Protein AF-A0A645C0H4-F1 (afdb_monomer)

Organism: NCBI:txid1076179

Secondary structure (DSSP, 8-state):
--HHHHHHTT-TT-SS---S-S---------HHHHHHHHHHHHHHHHHTTS-SSGGG-TTSTHHHHTT---SS--------GGGS-------

Nearest PDB structures (foldseek):
  4er8-assembly1_A  TM=6.878E-01  e=6.568E-01  Escherichia coli K-12

Solvent-accessible surface area (backbone atoms only — not comparable to full-atom values): 6084 Å² total; per-residue (Å²): 134,62,67,37,40,58,52,9,76,76,39,96,88,34,92,63,58,35,90,75,75,91,79,79,86,91,74,85,83,84,45,73,71,56,47,52,52,50,52,52,52,62,36,38,45,48,33,78,70,68,77,32,95,46,42,52,68,39,70,93,41,70,37,10,56,78,68,76,40,86,58,88,60,92,84,78,89,78,84,74,62,73,90,73,52,75,77,77,74,78,81,126

Sequence (92 aa):
MNLFEYAAKKHKRNEKYQVWTHENHAEQIHSDKFILQKIHYIHDNPVRAGIVEKPEDYLYSSARSFAAKSCVLDVVDMILPIDKLPLMRTVR

Mean predicted aligned error: 7.85 Å

Structure (mmCIF, N/CA/C/O backbone):
data_AF-A0A645C0H4-F1
#
_entry.id   AF-A0A645C0H4-F1
#
loop_
_atom_site.group_PDB
_atom_site.id
_atom_site.type_symbol
_atom_site.label_atom_id
_atom_site.label_alt_id
_atom_site.label_comp_id
_atom_site.label_asym_id
_atom_site.label_entity_id
_atom_site.label_seq_id
_atom_site.pdbx_PDB_ins_code
_atom_site.Cartn_x
_atom_site.Cartn_y
_atom_site.Cartn_z
_atom_site.occupancy
_atom_site.B_iso_or_equiv
_atom_site.auth_seq_id
_atom_site.auth_comp_id
_atom_site.auth_asym_id
_atom_site.auth_atom_id
_atom_site.pdbx_PDB_model_num
ATOM 1 N N . MET A 1 1 ? -19.901 -7.149 20.631 1.00 58.38 1 MET A N 1
ATOM 2 C CA . MET A 1 1 ? -18.765 -6.283 21.019 1.00 58.38 1 MET A CA 1
ATOM 3 C C . MET A 1 1 ? -18.530 -5.284 19.895 1.00 58.38 1 MET A C 1
ATOM 5 O O . MET A 1 1 ? -18.290 -5.720 18.779 1.00 58.38 1 MET A O 1
ATOM 9 N N . ASN A 1 2 ? -18.682 -3.980 20.147 1.00 85.50 2 ASN A N 1
ATOM 10 C CA . ASN A 1 2 ? -18.418 -2.946 19.140 1.00 85.50 2 ASN A CA 1
ATOM 11 C C . ASN A 1 2 ? -16.909 -2.640 19.116 1.00 85.50 2 ASN A C 1
ATOM 13 O O . ASN A 1 2 ? -16.357 -2.174 20.115 1.00 85.50 2 ASN A O 1
ATOM 17 N N . LEU A 1 3 ? -16.244 -2.945 17.996 1.00 90.38 3 LEU A N 1
ATOM 18 C CA . LEU A 1 3 ? -14.788 -2.837 17.842 1.00 90.38 3 LEU A CA 1
ATOM 19 C C . LEU A 1 3 ? -14.280 -1.402 18.050 1.00 90.38 3 LEU A C 1
ATOM 21 O O . LEU A 1 3 ? -13.281 -1.196 18.739 1.00 90.38 3 LEU A O 1
ATOM 25 N N . PHE A 1 4 ? -14.992 -0.413 17.509 1.00 91.62 4 PHE A N 1
ATOM 26 C CA . PHE A 1 4 ? -14.589 0.992 17.586 1.00 91.62 4 PHE A CA 1
ATOM 27 C C . PHE A 1 4 ? -14.779 1.580 18.984 1.00 91.62 4 PHE A C 1
ATOM 29 O O . PHE A 1 4 ? -13.987 2.414 19.420 1.00 91.62 4 PHE A O 1
ATOM 36 N N . GLU A 1 5 ? -15.798 1.123 19.712 1.00 92.44 5 GLU A N 1
ATOM 37 C CA . GLU A 1 5 ? -16.007 1.504 21.112 1.00 92.44 5 GLU A CA 1
ATOM 38 C C . GLU A 1 5 ? -14.937 0.877 22.018 1.00 92.44 5 GLU A C 1
ATOM 40 O O . GLU A 1 5 ? -14.396 1.524 22.914 1.00 92.44 5 GLU A O 1
ATOM 45 N N . TYR A 1 6 ? -14.576 -0.384 21.757 1.00 90.88 6 TYR A N 1
ATOM 46 C CA . TYR A 1 6 ? -13.497 -1.059 22.473 1.00 90.88 6 TYR A CA 1
ATOM 47 C C . TYR A 1 6 ? -12.139 -0.377 22.252 1.00 90.88 6 TYR A C 1
ATOM 49 O O . TYR A 1 6 ? -11.375 -0.221 23.203 1.00 90.88 6 TYR A O 1
ATOM 57 N N . ALA A 1 7 ? -11.846 0.067 21.025 1.00 89.94 7 ALA A N 1
ATOM 58 C CA . ALA A 1 7 ? -10.632 0.821 20.722 1.00 89.94 7 ALA A CA 1
ATOM 59 C C . ALA A 1 7 ? -10.585 2.172 21.461 1.00 89.94 7 ALA A C 1
ATOM 61 O O . ALA A 1 7 ? -9.542 2.514 22.017 1.00 89.94 7 ALA A O 1
ATOM 62 N N . ALA A 1 8 ? -11.711 2.894 21.547 1.00 91.00 8 ALA A N 1
ATOM 63 C CA . ALA A 1 8 ? -11.795 4.170 22.266 1.00 91.00 8 ALA A CA 1
ATOM 64 C C . ALA A 1 8 ? -11.499 4.022 23.768 1.00 91.00 8 ALA A C 1
ATOM 66 O O . ALA A 1 8 ? -10.768 4.830 24.332 1.00 91.00 8 ALA A O 1
ATOM 67 N N . LYS A 1 9 ? -11.960 2.938 24.409 1.00 89.19 9 LYS A N 1
ATOM 68 C CA . LYS A 1 9 ? -11.711 2.677 25.843 1.00 89.19 9 LYS A CA 1
ATOM 69 C C . LYS A 1 9 ? -10.227 2.561 26.208 1.00 89.19 9 LYS A C 1
ATOM 71 O O . LYS A 1 9 ? -9.880 2.714 27.376 1.00 89.19 9 LYS A O 1
ATOM 76 N N . LYS A 1 10 ? -9.345 2.300 25.236 1.00 85.56 10 LYS A N 1
ATOM 77 C CA . LYS A 1 10 ? -7.894 2.201 25.460 1.00 85.56 10 LYS A CA 1
ATOM 78 C C . LYS A 1 10 ? -7.200 3.561 25.569 1.00 85.56 10 LYS A C 1
ATOM 80 O O . LYS A 1 10 ? -6.059 3.612 26.022 1.00 85.56 10 LYS A O 1
ATOM 85 N N . HIS A 1 11 ? -7.853 4.656 25.177 1.00 80.94 11 HIS A N 1
ATOM 86 C CA . HIS A 1 11 ? -7.223 5.972 25.099 1.00 80.94 11 HIS A CA 1
ATOM 87 C C . HIS A 1 11 ? -8.159 7.084 25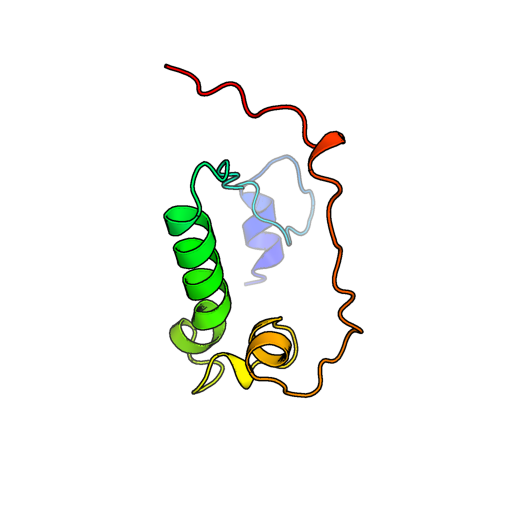.580 1.00 80.94 11 HIS A C 1
ATOM 89 O O . HIS A 1 11 ? -9.252 7.259 25.061 1.00 80.94 11 HIS A O 1
ATOM 95 N N . LYS A 1 12 ? -7.686 7.931 26.503 1.00 78.94 12 LYS A N 1
ATOM 96 C CA .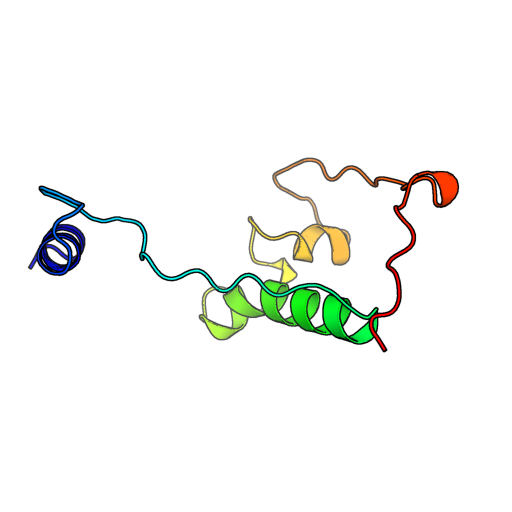 LYS A 1 12 ? -8.483 9.037 27.079 1.00 78.94 12 LYS A CA 1
ATOM 97 C C . LYS A 1 12 ? -8.875 10.139 26.082 1.00 78.94 12 LYS A C 1
ATOM 99 O O . LYS A 1 12 ? -9.648 11.019 26.432 1.00 78.94 12 LYS A O 1
ATOM 104 N N . ARG A 1 13 ? -8.295 10.133 24.878 1.00 81.12 13 ARG A N 1
ATOM 105 C CA . ARG A 1 13 ? -8.468 11.189 23.871 1.00 81.12 13 ARG A CA 1
ATOM 106 C C . ARG A 1 13 ? -9.756 11.038 23.053 1.00 81.12 13 ARG A C 1
ATOM 108 O O . ARG A 1 13 ? -10.200 12.017 22.469 1.00 81.12 13 ARG A O 1
ATOM 115 N N . ASN A 1 14 ? -10.345 9.841 23.029 1.00 83.25 14 ASN A N 1
ATOM 116 C CA . ASN A 1 14 ? -11.578 9.551 22.301 1.00 83.25 14 ASN A CA 1
ATOM 117 C C . ASN A 1 14 ? -12.675 9.152 23.291 1.00 83.25 14 ASN A C 1
ATOM 119 O O . ASN A 1 14 ? -12.456 8.294 24.139 1.00 83.25 14 ASN A O 1
ATOM 123 N N . GLU A 1 15 ? -13.858 9.756 23.174 1.00 81.50 15 GLU A N 1
ATOM 124 C CA . GLU A 1 15 ? -14.940 9.541 24.144 1.00 81.50 15 GLU A CA 1
ATOM 125 C C . GLU A 1 15 ? -15.738 8.260 23.870 1.00 81.50 15 GLU A C 1
ATOM 127 O O . GLU A 1 15 ? -15.956 7.458 24.776 1.00 81.50 15 GLU A O 1
ATOM 132 N N . LYS A 1 16 ? -16.182 8.055 22.620 1.00 87.94 16 LYS A N 1
ATOM 133 C CA . LYS A 1 16 ? -17.152 6.995 22.286 1.00 87.94 16 LYS A CA 1
ATOM 134 C C . LYS A 1 16 ? -16.671 6.001 21.233 1.00 87.94 16 LYS A C 1
ATOM 136 O O . LYS A 1 16 ? -16.895 4.807 21.391 1.00 87.94 16 LYS A O 1
ATOM 141 N N . TYR A 1 17 ? -16.007 6.467 20.177 1.00 91.06 17 TYR A N 1
ATOM 142 C CA . TYR A 1 17 ? -15.520 5.617 19.089 1.00 91.06 17 TYR A CA 1
ATOM 143 C C . TYR A 1 17 ? -14.143 6.074 18.622 1.00 91.06 17 TYR A C 1
ATOM 145 O O . TYR A 1 17 ? -13.862 7.270 18.583 1.00 91.06 17 TYR A O 1
ATOM 153 N N . GLN A 1 18 ? -13.303 5.117 18.239 1.00 91.38 18 GLN A N 1
ATOM 154 C CA . GLN A 1 18 ? -11.992 5.376 17.663 1.00 91.38 18 GLN A CA 1
ATOM 155 C C . GLN A 1 18 ? -11.845 4.614 16.351 1.00 91.38 18 GLN A C 1
ATOM 157 O O . GLN A 1 18 ? -11.904 3.387 16.341 1.00 91.38 18 GLN A O 1
ATOM 162 N N . VAL A 1 19 ? -11.632 5.358 15.265 1.00 90.00 19 VAL A N 1
ATOM 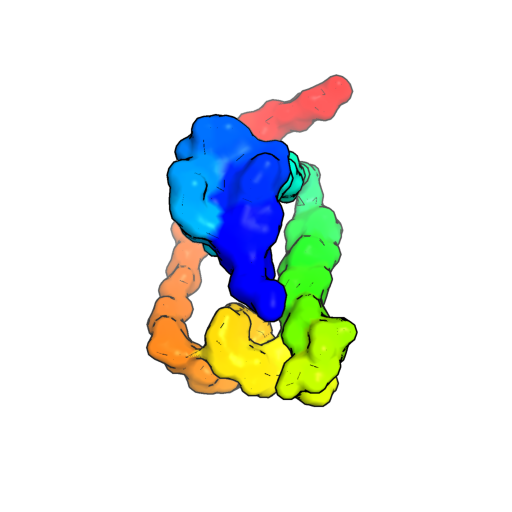163 C CA . VAL A 1 19 ? -11.395 4.805 13.922 1.00 90.00 19 VAL A CA 1
ATOM 164 C C . VAL A 1 19 ? -9.897 4.692 13.639 1.00 90.00 19 VAL A C 1
ATOM 166 O O . VAL A 1 19 ? -9.434 3.658 13.173 1.00 90.00 19 VAL A O 1
ATOM 169 N N . TRP A 1 20 ? -9.130 5.735 13.968 1.00 88.44 20 TRP A N 1
ATOM 170 C CA . TRP A 1 20 ? -7.687 5.786 13.728 1.00 88.44 20 TRP A CA 1
ATOM 171 C C . TRP A 1 20 ? -6.889 5.233 14.908 1.00 88.44 20 TRP A C 1
ATOM 173 O O . TRP A 1 20 ? -7.212 5.483 16.071 1.00 88.44 20 TRP A O 1
ATOM 183 N N . THR A 1 21 ? -5.812 4.508 14.622 1.00 87.19 21 THR A N 1
ATOM 184 C CA . THR A 1 21 ? -4.783 4.203 15.622 1.00 87.19 21 THR A CA 1
ATOM 185 C C . THR A 1 21 ? -3.936 5.446 15.891 1.00 87.19 21 THR A C 1
ATOM 187 O O . THR A 1 21 ? -3.815 6.317 15.034 1.00 87.19 21 THR A O 1
ATOM 190 N N . HIS A 1 22 ? -3.342 5.540 17.081 1.00 83.69 22 HIS A N 1
ATOM 191 C CA . HIS A 1 22 ? -2.439 6.651 17.416 1.00 83.69 22 HIS A CA 1
ATOM 192 C C . HIS A 1 22 ? -1.029 6.471 16.839 1.00 83.69 22 HIS A C 1
ATOM 194 O O . HIS A 1 22 ? -0.283 7.441 16.745 1.00 83.69 22 HIS A O 1
ATOM 200 N N . GLU A 1 23 ? -0.685 5.247 16.442 1.00 85.94 23 GLU A N 1
ATOM 201 C CA . GLU A 1 23 ? 0.606 4.924 15.847 1.00 85.94 23 GLU A CA 1
ATOM 202 C C . GLU A 1 23 ? 0.678 5.424 14.403 1.00 85.94 23 GLU A C 1
ATOM 204 O O . GLU A 1 23 ? -0.199 5.132 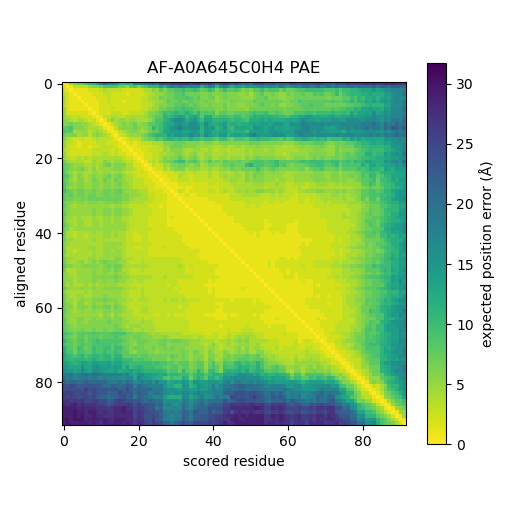13.584 1.00 85.94 23 GLU A O 1
ATOM 209 N N . ASN A 1 24 ? 1.752 6.141 14.087 1.00 89.75 24 ASN A N 1
ATOM 210 C CA . ASN A 1 24 ? 2.195 6.406 12.729 1.00 89.75 24 ASN A CA 1
ATOM 211 C C . ASN A 1 24 ? 3.684 6.048 12.623 1.00 89.75 24 ASN A C 1
ATOM 213 O O . ASN A 1 24 ? 4.414 6.067 13.611 1.00 89.75 24 ASN A O 1
ATOM 217 N N . HIS A 1 25 ? 4.128 5.673 11.427 1.00 89.19 25 HIS A N 1
ATOM 218 C CA . HIS A 1 25 ? 5.524 5.319 11.190 1.00 89.19 25 HIS A CA 1
ATOM 219 C C . HIS A 1 25 ? 6.041 6.096 9.984 1.00 89.19 25 HIS A C 1
ATOM 221 O O . HIS A 1 25 ? 6.105 5.587 8.867 1.00 89.19 25 HIS A O 1
ATOM 227 N N . ALA A 1 26 ? 6.319 7.381 10.205 1.00 92.19 26 ALA A N 1
ATOM 228 C CA . ALA A 1 26 ? 6.924 8.219 9.184 1.00 92.19 26 ALA A CA 1
ATOM 229 C C . ALA A 1 26 ? 8.404 7.840 9.031 1.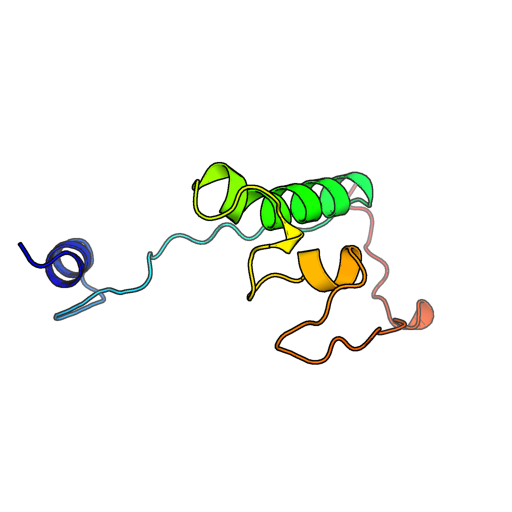00 92.19 26 ALA A C 1
ATOM 231 O O . ALA A 1 26 ? 9.181 7.953 9.976 1.00 92.19 26 ALA A O 1
ATOM 232 N N . GLU A 1 27 ? 8.790 7.417 7.832 1.00 91.00 27 GLU A N 1
ATOM 233 C CA . GLU A 1 27 ? 10.178 7.116 7.483 1.00 91.00 27 GLU A CA 1
ATOM 234 C C . GLU A 1 27 ? 10.640 8.055 6.367 1.00 91.00 27 GLU A C 1
ATOM 236 O O . GLU A 1 27 ? 9.960 8.218 5.351 1.00 91.00 27 GLU A O 1
ATOM 241 N N . GLN A 1 28 ? 11.817 8.662 6.539 1.00 93.19 28 GLN A N 1
ATOM 242 C CA . GLN A 1 28 ? 12.405 9.507 5.507 1.00 93.19 28 GLN A CA 1
ATOM 243 C C . GLN A 1 28 ? 12.962 8.654 4.362 1.00 93.19 28 GLN A C 1
ATOM 245 O O . GLN A 1 28 ? 13.770 7.740 4.559 1.00 93.19 28 GLN A O 1
ATOM 250 N N . ILE A 1 29 ? 12.573 9.009 3.139 1.00 92.62 29 ILE A N 1
ATOM 251 C CA . ILE A 1 29 ? 13.169 8.457 1.926 1.00 92.62 29 ILE A CA 1
ATOM 252 C C . ILE A 1 29 ? 14.577 9.033 1.770 1.00 92.62 29 ILE A C 1
ATOM 254 O O . ILE A 1 29 ? 14.759 10.248 1.751 1.00 92.62 29 ILE A O 1
ATOM 258 N N . HIS A 1 30 ? 15.565 8.149 1.661 1.00 91.12 30 HIS A N 1
ATOM 259 C CA . HIS A 1 30 ? 16.986 8.509 1.626 1.00 91.12 30 HIS A CA 1
ATOM 260 C C . HIS A 1 30 ? 17.742 7.900 0.435 1.00 91.12 30 HIS A C 1
ATOM 262 O O . HIS A 1 30 ? 18.919 8.191 0.249 1.00 91.12 30 HIS A O 1
ATOM 268 N N . SER A 1 31 ? 17.108 7.026 -0.354 1.00 93.19 31 SER A N 1
ATOM 269 C CA . SER A 1 31 ? 17.713 6.455 -1.561 1.00 93.19 31 SER A CA 1
ATOM 270 C C . SER A 1 3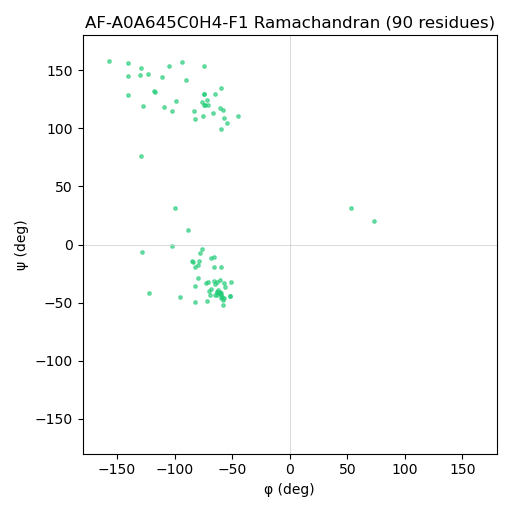1 ? 16.665 5.953 -2.551 1.00 93.19 31 SER A C 1
ATOM 272 O O . SER A 1 31 ? 15.555 5.581 -2.159 1.00 93.19 31 SER A O 1
ATOM 274 N N . ASP A 1 32 ? 17.062 5.857 -3.820 1.00 92.69 32 ASP A N 1
ATOM 275 C CA . ASP A 1 32 ? 16.232 5.316 -4.904 1.00 92.69 32 ASP A CA 1
ATOM 276 C C . ASP A 1 32 ? 15.839 3.855 -4.646 1.00 92.69 32 ASP A C 1
ATOM 278 O O . ASP A 1 32 ? 14.691 3.447 -4.814 1.00 92.69 32 ASP A O 1
ATOM 282 N N . LYS A 1 33 ? 16.784 3.055 -4.140 1.00 95.19 33 LYS A N 1
ATOM 283 C CA . LYS A 1 33 ? 16.509 1.667 -3.753 1.00 95.19 33 LYS A CA 1
ATOM 284 C C . LYS A 1 33 ? 15.436 1.594 -2.665 1.00 95.19 33 LYS A C 1
ATOM 286 O O . LYS A 1 33 ? 14.564 0.727 -2.716 1.00 95.19 33 LYS A O 1
ATOM 291 N N . PHE A 1 34 ? 15.499 2.494 -1.687 1.00 94.44 34 PHE A N 1
ATOM 292 C CA . PHE A 1 34 ? 14.554 2.517 -0.580 1.00 94.44 34 PHE A CA 1
ATOM 293 C C . PHE A 1 34 ? 13.152 2.940 -1.028 1.00 94.44 34 PHE A C 1
ATOM 295 O O . PHE A 1 34 ? 12.179 2.290 -0.650 1.00 94.44 34 PHE A O 1
ATOM 302 N N . ILE A 1 35 ? 13.024 3.970 -1.875 1.00 95.06 35 ILE A N 1
ATOM 303 C CA . ILE A 1 35 ? 11.708 4.356 -2.406 1.00 95.06 35 ILE A CA 1
ATOM 304 C C . ILE A 1 35 ? 11.098 3.239 -3.255 1.00 95.06 35 ILE A C 1
ATOM 306 O O . ILE A 1 35 ? 9.930 2.916 -3.055 1.00 95.06 35 ILE A O 1
ATOM 310 N N . LEU A 1 36 ? 11.880 2.583 -4.121 1.00 96.00 36 LEU A N 1
ATOM 311 C CA . LEU A 1 36 ? 11.395 1.458 -4.926 1.00 96.00 36 LEU A CA 1
ATOM 312 C C . LEU A 1 36 ? 10.897 0.310 -4.046 1.00 96.00 36 LEU A C 1
ATOM 314 O O . LEU A 1 36 ? 9.809 -0.216 -4.272 1.00 96.00 36 LEU A O 1
ATOM 318 N N . GLN A 1 37 ? 11.638 -0.030 -2.989 1.00 97.12 37 GLN A N 1
ATOM 319 C CA . GLN A 1 37 ? 11.199 -1.028 -2.016 1.00 97.12 37 GLN A CA 1
ATOM 320 C C . GLN A 1 37 ? 9.844 -0.658 -1.390 1.00 97.12 37 GLN A C 1
ATOM 322 O O . GLN A 1 37 ? 8.966 -1.517 -1.286 1.00 97.12 37 GLN A O 1
ATOM 327 N N . LYS A 1 38 ? 9.654 0.599 -0.964 1.00 96.06 38 LYS A N 1
ATOM 328 C CA . LYS A 1 38 ? 8.391 1.042 -0.349 1.00 96.06 38 LYS A CA 1
ATOM 329 C C . LYS A 1 38 ? 7.243 1.069 -1.360 1.00 96.06 38 LYS A C 1
ATOM 331 O O . LYS A 1 38 ? 6.143 0.665 -1.000 1.00 96.06 38 LYS A O 1
ATOM 336 N N . ILE A 1 39 ? 7.490 1.469 -2.610 1.00 96.69 39 ILE A N 1
ATOM 337 C CA . ILE A 1 39 ? 6.495 1.406 -3.693 1.00 96.69 39 ILE A CA 1
ATOM 338 C C . ILE A 1 39 ? 6.018 -0.038 -3.881 1.00 96.69 39 ILE A C 1
ATOM 340 O O . ILE A 1 39 ? 4.818 -0.290 -3.790 1.00 96.69 39 ILE A O 1
ATOM 344 N N . HIS A 1 40 ? 6.942 -0.991 -4.044 1.00 97.50 40 HIS A N 1
ATOM 345 C CA . HIS A 1 40 ? 6.594 -2.407 -4.185 1.00 97.50 40 HIS A CA 1
ATOM 346 C C . HIS A 1 40 ? 5.812 -2.931 -2.979 1.00 97.50 40 HIS A C 1
ATOM 348 O O . HIS A 1 40 ? 4.785 -3.576 -3.151 1.00 97.50 40 HIS A O 1
ATOM 354 N N . TYR A 1 41 ? 6.249 -2.599 -1.761 1.00 97.25 41 TYR A N 1
ATOM 355 C CA . TYR A 1 41 ? 5.542 -2.976 -0.539 1.00 97.25 41 TYR A CA 1
ATOM 356 C C . TYR A 1 41 ? 4.096 -2.456 -0.521 1.00 97.25 41 TYR A C 1
ATOM 358 O O . TYR A 1 41 ? 3.170 -3.204 -0.217 1.00 97.25 41 TYR A O 1
ATOM 366 N N . ILE A 1 42 ? 3.892 -1.177 -0.851 1.00 97.38 42 ILE A N 1
ATOM 367 C CA . ILE A 1 42 ? 2.567 -0.545 -0.851 1.00 97.38 42 ILE A CA 1
ATOM 368 C C . ILE A 1 42 ? 1.663 -1.177 -1.911 1.00 97.38 42 ILE A C 1
ATOM 370 O O . ILE A 1 42 ? 0.498 -1.454 -1.623 1.00 97.38 42 ILE A O 1
ATOM 374 N N . HIS A 1 43 ? 2.187 -1.420 -3.114 1.00 98.06 43 HIS A N 1
ATOM 375 C CA . HIS A 1 43 ? 1.444 -2.052 -4.206 1.00 98.06 43 HIS A CA 1
ATOM 376 C C . HIS A 1 43 ? 1.062 -3.499 -3.892 1.00 98.06 43 HIS A C 1
ATOM 378 O O . HIS A 1 43 ? -0.022 -3.923 -4.276 1.00 98.06 43 HIS A O 1
ATOM 384 N N . ASP A 1 44 ? 1.902 -4.224 -3.157 1.00 98.50 44 ASP A N 1
ATOM 385 C CA . ASP A 1 44 ? 1.686 -5.629 -2.801 1.00 98.50 44 ASP A CA 1
ATOM 386 C C . ASP A 1 44 ? 0.785 -5.823 -1.563 1.00 98.50 44 ASP A C 1
ATOM 388 O O . ASP A 1 44 ? 0.257 -6.909 -1.333 1.00 98.50 44 ASP A O 1
ATOM 392 N N . ASN A 1 45 ? 0.542 -4.776 -0.762 1.00 98.31 45 ASN A N 1
ATOM 393 C CA . ASN A 1 45 ? -0.305 -4.866 0.437 1.00 98.31 45 ASN A CA 1
ATOM 394 C C . ASN A 1 45 ? -1.698 -5.488 0.186 1.00 98.31 45 ASN A C 1
ATOM 396 O O . ASN A 1 45 ? -2.096 -6.339 0.984 1.00 98.31 45 ASN A O 1
ATOM 400 N N . PRO A 1 46 ? -2.445 -5.132 -0.882 1.00 98.31 46 PRO A N 1
ATOM 401 C CA . PRO A 1 46 ? -3.729 -5.766 -1.189 1.00 98.31 46 PRO A CA 1
ATOM 402 C C . PRO A 1 46 ? -3.618 -7.263 -1.512 1.00 98.31 46 PRO A C 1
ATOM 404 O O . PRO A 1 46 ? -4.527 -8.021 -1.174 1.00 98.31 46 PRO A O 1
ATOM 407 N N . VAL A 1 47 ? -2.503 -7.694 -2.116 1.00 98.44 47 VAL A N 1
ATOM 408 C CA . VAL A 1 47 ? -2.225 -9.107 -2.425 1.00 98.44 47 VAL A CA 1
ATOM 409 C C . VAL A 1 47 ? -1.908 -9.869 -1.144 1.00 98.44 47 VAL A C 1
ATOM 411 O O . VAL A 1 47 ? -2.525 -10.889 -0.849 1.00 98.44 47 VAL A O 1
ATOM 414 N N . ARG A 1 48 ? -1.016 -9.326 -0.309 1.00 98.38 48 ARG A N 1
ATOM 415 C CA . ARG A 1 48 ? -0.661 -9.902 0.999 1.00 98.38 48 ARG A CA 1
ATOM 416 C C . ARG A 1 48 ? -1.850 -9.992 1.951 1.00 98.38 48 ARG A C 1
ATOM 418 O O . ARG A 1 48 ? -1.892 -10.890 2.786 1.00 98.38 48 ARG A O 1
ATOM 425 N N . ALA A 1 49 ? -2.803 -9.071 1.830 1.00 98.12 49 ALA A N 1
ATOM 426 C CA . ALA A 1 49 ? -4.059 -9.093 2.571 1.00 98.12 49 ALA A CA 1
ATOM 427 C C . ALA A 1 49 ? -5.095 -10.084 1.998 1.00 98.12 49 ALA A C 1
ATOM 429 O O . ALA A 1 49 ? -6.142 -10.271 2.614 1.00 98.12 49 ALA A O 1
ATOM 430 N N . GLY A 1 50 ? -4.832 -10.702 0.840 1.00 98.19 50 GLY A N 1
ATOM 431 C CA . GLY A 1 50 ? -5.737 -11.645 0.178 1.00 98.19 50 GLY A CA 1
ATOM 432 C C . GLY A 1 50 ? -6.962 -10.994 -0.469 1.00 98.19 50 GLY A C 1
ATOM 433 O O . GLY A 1 50 ? -7.963 -11.669 -0.686 1.00 98.19 50 GLY A O 1
ATOM 434 N N . ILE A 1 51 ? -6.916 -9.686 -0.744 1.00 98.31 51 ILE A N 1
ATOM 435 C CA . ILE A 1 51 ? -8.041 -8.936 -1.327 1.00 98.31 51 ILE A CA 1
ATOM 436 C C . ILE A 1 51 ? -8.079 -9.113 -2.851 1.00 98.31 51 ILE A C 1
ATOM 438 O O . ILE A 1 51 ? -9.155 -9.164 -3.442 1.00 98.31 51 ILE A O 1
ATOM 442 N N . VAL A 1 52 ? -6.909 -9.192 -3.487 1.00 98.31 52 VAL A N 1
ATOM 443 C CA . VAL A 1 52 ? -6.741 -9.360 -4.938 1.00 98.31 52 VAL A CA 1
ATOM 444 C C . VAL A 1 52 ? -5.584 -10.314 -5.230 1.00 98.31 52 VAL A C 1
ATOM 446 O O . VAL A 1 52 ? -4.678 -10.452 -4.414 1.00 98.31 52 VAL A O 1
ATOM 449 N N . GLU A 1 53 ? -5.586 -10.946 -6.404 1.00 98.25 53 GLU A N 1
ATOM 450 C CA . GLU A 1 53 ? -4.492 -11.836 -6.827 1.00 98.25 53 GLU A CA 1
ATOM 451 C C . GLU A 1 53 ? -3.271 -11.072 -7.358 1.00 98.25 53 GLU A C 1
ATOM 453 O O . GLU A 1 53 ? -2.147 -11.559 -7.250 1.00 98.25 53 GLU A O 1
ATOM 458 N N . LYS A 1 54 ? -3.479 -9.878 -7.932 1.00 98.25 54 LYS A N 1
ATOM 459 C CA . LYS A 1 54 ? -2.416 -9.040 -8.505 1.00 98.25 54 LYS A CA 1
ATOM 460 C C . LYS A 1 54 ? -2.489 -7.603 -7.984 1.00 98.25 54 LYS A C 1
ATOM 462 O O . LYS A 1 54 ? -3.598 -7.093 -7.799 1.00 98.25 54 LYS A O 1
ATOM 467 N N . PRO A 1 55 ? -1.347 -6.912 -7.799 1.00 98.06 55 PRO A N 1
ATOM 468 C CA . PRO A 1 55 ? -1.309 -5.538 -7.287 1.00 98.06 55 PRO A CA 1
ATOM 469 C C . PRO A 1 55 ? -2.220 -4.557 -8.040 1.00 98.06 55 PRO A C 1
ATOM 471 O O . PRO A 1 55 ? -2.952 -3.768 -7.441 1.00 98.06 55 PRO A O 1
ATOM 474 N N . GLU A 1 56 ? -2.209 -4.621 -9.369 1.00 97.50 56 GLU A N 1
ATOM 475 C CA . GLU A 1 56 ? -2.954 -3.734 -10.259 1.00 97.50 56 GLU A CA 1
ATOM 476 C C . GLU A 1 56 ? -4.457 -4.053 -10.352 1.00 97.50 56 GLU A C 1
ATOM 478 O O . GLU A 1 56 ? -5.213 -3.330 -11.004 1.00 97.50 56 GLU A O 1
ATOM 483 N N . ASP A 1 57 ? -4.930 -5.119 -9.714 1.00 97.50 57 ASP A N 1
ATOM 484 C CA . ASP A 1 57 ? -6.363 -5.411 -9.655 1.00 97.50 57 ASP A CA 1
ATOM 485 C C . ASP A 1 57 ? -7.047 -4.657 -8.504 1.00 97.50 57 ASP A C 1
ATOM 487 O O . ASP A 1 57 ? -8.268 -4.487 -8.513 1.00 97.50 57 ASP A O 1
ATOM 491 N N . TYR A 1 58 ? -6.280 -4.092 -7.562 1.00 97.25 58 TYR A N 1
ATOM 492 C CA . TYR A 1 58 ? -6.839 -3.235 -6.522 1.00 97.25 58 TYR A CA 1
ATOM 493 C C . TYR A 1 58 ? -7.194 -1.847 -7.071 1.00 97.25 58 TYR A C 1
ATOM 495 O O . TYR A 1 58 ? -6.327 -1.031 -7.388 1.00 97.25 58 TYR A O 1
ATOM 503 N N . LEU A 1 59 ? -8.498 -1.572 -7.156 1.00 95.62 59 LEU A N 1
ATOM 504 C CA . LEU A 1 59 ? -9.064 -0.385 -7.802 1.00 95.62 59 LEU A CA 1
ATOM 505 C C . LEU A 1 59 ? -8.528 0.948 -7.244 1.00 95.62 59 LEU A C 1
ATOM 507 O O . LEU A 1 59 ? -8.318 1.892 -8.003 1.00 95.62 59 LEU A O 1
ATOM 511 N N . TYR A 1 60 ? -8.278 1.010 -5.934 1.00 95.38 60 TYR A N 1
ATOM 512 C CA . TYR A 1 60 ? -7.859 2.224 -5.223 1.00 95.38 60 TYR A CA 1
ATOM 513 C C . TYR A 1 60 ? -6.343 2.281 -4.964 1.00 95.38 60 TYR A C 1
ATOM 515 O O . TYR A 1 60 ? -5.907 2.811 -3.944 1.00 95.38 60 TYR A O 1
ATOM 523 N N . SER A 1 61 ? -5.530 1.705 -5.856 1.00 94.94 61 SER A N 1
ATOM 524 C CA . SER A 1 61 ? -4.062 1.765 -5.797 1.00 94.94 61 SER A CA 1
ATOM 525 C C . SER A 1 61 ? -3.467 2.360 -7.070 1.00 94.94 61 SER A C 1
ATOM 527 O O . SER A 1 61 ? -3.948 2.120 -8.178 1.00 94.94 61 SER A O 1
ATOM 529 N N . SER A 1 62 ? -2.356 3.084 -6.912 1.00 94.38 62 SER A N 1
ATOM 530 C CA . SER A 1 62 ? -1.553 3.597 -8.026 1.00 94.38 62 SER A CA 1
ATOM 531 C C . SER A 1 62 ? -0.836 2.500 -8.819 1.00 94.38 62 SER A C 1
ATOM 533 O O . SER A 1 62 ? -0.375 2.773 -9.924 1.00 94.38 62 SER A O 1
ATOM 535 N N . ALA A 1 63 ? -0.793 1.256 -8.323 1.00 95.94 63 ALA A N 1
ATOM 536 C CA . ALA A 1 63 ? -0.275 0.097 -9.061 1.00 95.94 63 ALA A CA 1
ATOM 537 C C . ALA A 1 63 ? -0.905 -0.031 -10.461 1.00 95.94 63 ALA A C 1
ATOM 539 O O . ALA A 1 63 ? -0.245 -0.417 -11.422 1.00 95.94 63 ALA A O 1
ATOM 540 N N . ARG A 1 64 ? -2.172 0.378 -10.595 1.00 95.69 64 ARG A N 1
ATOM 541 C CA . ARG A 1 64 ? -2.901 0.434 -11.868 1.00 95.69 64 ARG A CA 1
ATOM 542 C C . ARG A 1 64 ? -2.235 1.346 -12.885 1.00 95.69 64 ARG A C 1
ATOM 544 O O . ARG A 1 64 ? -2.042 0.933 -14.023 1.00 95.69 64 ARG A O 1
ATOM 551 N N . SER A 1 65 ? -1.836 2.540 -12.457 1.00 94.19 65 SER A N 1
ATOM 552 C CA . SER A 1 65 ? -1.136 3.504 -13.306 1.00 94.19 65 SER A CA 1
ATOM 553 C C . SER A 1 65 ? 0.197 2.942 -13.797 1.00 94.19 65 SER A C 1
ATOM 555 O O . SER A 1 65 ? 0.520 3.067 -14.972 1.00 94.19 65 SER A O 1
ATOM 557 N N . PHE A 1 66 ? 0.941 2.259 -12.920 1.00 92.88 66 PHE A N 1
ATOM 558 C CA . PHE A 1 66 ? 2.219 1.619 -13.261 1.00 92.88 66 PHE A CA 1
ATOM 559 C C . PH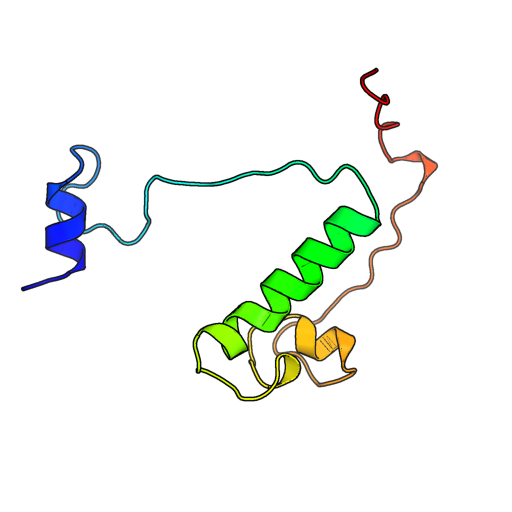E A 1 66 ? 2.043 0.472 -14.266 1.00 92.88 66 PHE A C 1
ATOM 561 O O . PHE A 1 66 ? 2.915 0.240 -15.098 1.00 92.88 66 PHE A O 1
ATOM 568 N N . ALA A 1 67 ? 0.901 -0.215 -14.222 1.00 95.06 67 ALA A N 1
ATOM 569 C CA . ALA A 1 67 ? 0.526 -1.266 -15.163 1.00 95.06 67 ALA A CA 1
ATOM 570 C C . ALA A 1 67 ? -0.214 -0.744 -16.413 1.00 95.06 67 ALA A C 1
ATOM 572 O O . ALA A 1 67 ? -0.813 -1.541 -17.135 1.00 95.06 67 ALA A O 1
ATOM 573 N N . ALA A 1 68 ? -0.226 0.575 -16.652 1.00 93.56 68 ALA A N 1
ATOM 574 C CA . ALA A 1 68 ? -0.956 1.222 -17.747 1.00 93.56 68 ALA A CA 1
ATOM 575 C C . ALA A 1 68 ? -2.461 0.861 -17.803 1.00 93.56 68 ALA A C 1
ATOM 577 O O . ALA A 1 68 ? -3.074 0.820 -18.871 1.00 93.56 68 ALA A O 1
ATOM 578 N N . LYS A 1 69 ? -3.074 0.595 -16.642 1.00 93.75 69 LYS A N 1
ATOM 579 C CA . LYS A 1 69 ? -4.516 0.366 -16.482 1.00 93.75 69 LYS A CA 1
ATOM 580 C C . LYS A 1 69 ? -5.237 1.668 -16.126 1.00 93.75 69 LYS A C 1
ATOM 582 O O . LYS A 1 69 ? -4.665 2.588 -15.544 1.00 93.75 69 LYS A O 1
ATOM 587 N N . SER A 1 70 ? -6.539 1.708 -16.407 1.00 92.56 70 SER A N 1
ATOM 588 C CA . SER A 1 70 ? -7.402 2.823 -16.008 1.00 92.56 70 SER A CA 1
ATOM 589 C C . SER A 1 70 ? -7.415 3.008 -14.489 1.00 92.56 70 SER A C 1
ATOM 591 O O . SER A 1 70 ? -7.560 2.039 -13.738 1.00 92.56 70 SER A O 1
ATOM 593 N N . CYS A 1 71 ? -7.287 4.250 -14.035 1.00 92.12 71 CYS A N 1
ATOM 594 C CA . CYS A 1 71 ? -7.342 4.625 -12.624 1.00 92.12 71 CYS A CA 1
ATOM 595 C C . CYS A 1 71 ? -8.680 5.302 -12.303 1.00 92.12 71 CYS A C 1
ATOM 597 O O . CYS A 1 71 ? -9.315 5.872 -13.184 1.00 92.12 71 CYS A O 1
ATOM 599 N N . VAL A 1 72 ? -9.118 5.224 -11.042 1.00 93.56 72 VAL A N 1
ATOM 600 C CA . VAL A 1 72 ? -10.318 5.953 -10.575 1.00 93.56 72 VAL A CA 1
ATOM 601 C C . VAL A 1 72 ? -10.059 7.454 -10.501 1.00 93.56 72 VAL A C 1
ATOM 603 O O . VAL A 1 72 ? -10.969 8.251 -10.698 1.00 93.56 72 VAL A O 1
ATOM 606 N N . LEU A 1 73 ? -8.819 7.820 -10.184 1.00 90.06 73 LEU A N 1
ATOM 607 C CA . LEU A 1 73 ? -8.360 9.197 -10.095 1.00 90.06 73 LEU A CA 1
ATOM 608 C C . LEU A 1 73 ? -7.384 9.469 -11.233 1.00 90.06 73 LEU A C 1
ATOM 610 O O . LEU A 1 73 ? -6.582 8.595 -11.577 1.00 90.06 73 LEU A O 1
ATOM 614 N N . ASP A 1 74 ? -7.433 10.685 -11.766 1.00 88.00 74 ASP A N 1
ATOM 615 C CA . ASP A 1 74 ? -6.472 11.149 -12.757 1.00 88.00 74 ASP A CA 1
ATOM 616 C C . ASP A 1 74 ? -5.077 11.232 -12.132 1.00 88.00 74 ASP A C 1
ATOM 618 O O . ASP A 1 74 ? -4.881 11.811 -11.058 1.00 88.00 74 ASP A O 1
ATOM 622 N N . VAL A 1 75 ? -4.099 10.635 -12.810 1.00 86.12 75 VAL A N 1
ATOM 623 C CA . VAL A 1 75 ? -2.696 10.670 -12.399 1.00 86.12 75 VAL A CA 1
ATOM 624 C C . VAL A 1 75 ? -1.996 11.748 -13.210 1.00 86.12 75 VAL A C 1
ATOM 626 O O . VAL A 1 75 ? -2.033 11.734 -14.438 1.00 86.12 75 VAL A O 1
ATOM 629 N N . VAL A 1 76 ? -1.375 12.695 -12.510 1.00 84.88 76 VAL A N 1
ATOM 630 C CA . VAL A 1 76 ? -0.621 13.790 -13.121 1.00 84.88 76 VAL A CA 1
ATOM 631 C C . VAL A 1 76 ? 0.857 13.554 -12.867 1.00 84.88 76 VAL A C 1
ATOM 633 O O . VAL A 1 76 ? 1.298 13.551 -11.716 1.00 84.88 76 VAL A O 1
ATOM 636 N N . ASP A 1 77 ? 1.624 13.395 -13.941 1.00 79.62 77 ASP A N 1
ATOM 637 C CA . ASP A 1 77 ? 3.076 13.338 -13.848 1.00 79.62 77 ASP A CA 1
ATOM 638 C C . ASP A 1 77 ? 3.622 14.724 -13.509 1.00 79.62 77 ASP A C 1
ATOM 640 O O . ASP A 1 77 ? 3.420 15.704 -14.231 1.00 79.62 77 ASP A O 1
ATOM 644 N N . MET A 1 78 ? 4.319 14.812 -12.379 1.00 78.50 78 MET A N 1
ATOM 645 C CA . MET A 1 78 ? 4.975 16.038 -11.950 1.00 78.50 78 MET A CA 1
ATOM 646 C C . MET A 1 78 ? 6.467 15.940 -12.239 1.00 78.50 78 MET A C 1
ATOM 648 O O . MET A 1 78 ? 7.185 15.154 -11.623 1.00 78.50 78 MET A O 1
ATOM 652 N N . ILE A 1 79 ? 6.949 16.796 -13.136 1.00 77.88 79 ILE A N 1
ATOM 653 C CA . ILE A 1 79 ? 8.382 17.030 -13.292 1.00 77.88 79 ILE A CA 1
ATOM 654 C C . ILE A 1 79 ? 8.782 18.032 -12.214 1.00 77.88 79 ILE A C 1
ATOM 656 O O . ILE A 1 79 ? 8.418 19.207 -12.281 1.00 77.88 79 ILE A O 1
ATOM 660 N N . LEU A 1 80 ? 9.508 17.564 -11.199 1.00 70.75 80 LEU A N 1
ATOM 661 C CA . LEU A 1 80 ? 10.071 18.459 -10.198 1.00 70.75 80 LEU A CA 1
ATOM 662 C C . LEU A 1 80 ? 11.300 19.167 -10.790 1.00 70.75 80 LEU A C 1
ATOM 664 O O . LEU A 1 80 ? 12.243 18.489 -11.206 1.00 70.75 80 LEU A O 1
ATOM 668 N N . PRO A 1 81 ? 11.321 20.513 -10.826 1.00 75.75 81 PRO A N 1
ATOM 669 C CA . PRO A 1 81 ? 12.520 21.254 -11.185 1.00 75.75 81 PRO A CA 1
ATOM 670 C C . PRO A 1 81 ? 13.637 20.923 -10.188 1.00 75.75 81 PRO A C 1
ATOM 672 O O . PRO A 1 81 ? 13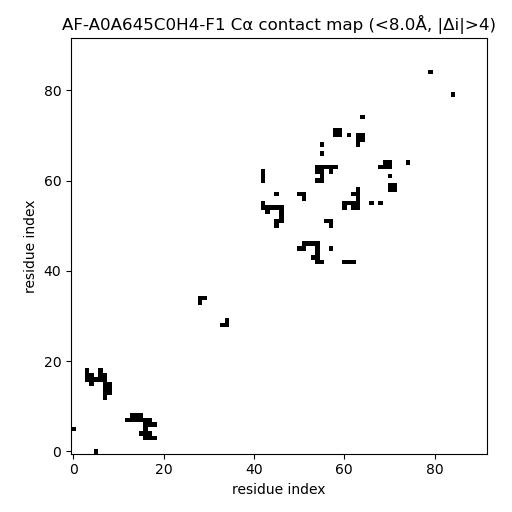.503 21.181 -8.989 1.00 75.75 81 PRO A O 1
ATOM 675 N N . ILE A 1 82 ? 14.727 20.326 -10.683 1.00 66.31 82 ILE A N 1
ATOM 676 C CA . ILE A 1 82 ? 15.886 19.907 -9.872 1.00 66.31 82 ILE A CA 1
ATOM 677 C C . ILE A 1 82 ? 16.465 21.103 -9.100 1.00 66.31 82 ILE A C 1
ATOM 679 O O . ILE A 1 82 ? 16.896 20.958 -7.960 1.00 66.31 82 ILE A O 1
ATOM 683 N N . ASP A 1 83 ? 16.403 22.299 -9.683 1.00 71.44 83 ASP A N 1
ATOM 684 C CA . ASP A 1 83 ? 16.838 23.572 -9.105 1.00 71.44 83 ASP A CA 1
ATOM 685 C C . ASP A 1 83 ? 16.023 24.025 -7.881 1.00 71.44 83 ASP A C 1
ATOM 687 O O . ASP A 1 83 ? 16.509 24.836 -7.093 1.00 71.44 83 ASP A O 1
ATOM 691 N N . LYS A 1 84 ? 14.810 23.493 -7.682 1.00 59.94 84 LYS A N 1
ATOM 692 C CA . LYS A 1 84 ? 13.956 23.811 -6.526 1.00 59.94 84 LYS A CA 1
ATOM 693 C C . LYS A 1 84 ? 13.952 22.734 -5.448 1.00 59.94 84 LYS A C 1
ATOM 695 O O . LYS A 1 84 ? 13.289 22.919 -4.426 1.00 59.94 84 LYS A O 1
ATOM 700 N N . LEU A 1 85 ? 14.672 21.627 -5.640 1.00 62.47 85 LEU A N 1
ATOM 701 C CA . LEU A 1 85 ? 14.843 20.647 -4.577 1.00 62.47 85 LEU A CA 1
ATOM 702 C C . LEU A 1 85 ? 15.841 21.221 -3.559 1.00 62.47 85 LEU A C 1
ATOM 704 O O . LEU A 1 85 ? 16.982 21.501 -3.935 1.00 62.47 85 LEU A O 1
ATOM 708 N N . PRO A 1 86 ? 15.470 21.403 -2.276 1.00 59.03 86 PRO A N 1
ATOM 709 C CA . PRO A 1 86 ? 16.469 21.696 -1.263 1.00 59.03 86 PRO A CA 1
ATOM 710 C C . PRO A 1 86 ? 17.459 20.536 -1.297 1.00 59.03 86 PRO A C 1
ATOM 712 O O . PRO A 1 86 ? 17.060 19.394 -1.066 1.00 59.03 86 PRO A O 1
ATOM 715 N N . LEU A 1 87 ? 18.715 20.823 -1.661 1.00 57.66 87 LEU A N 1
ATOM 716 C CA . LEU A 1 87 ? 19.795 19.840 -1.678 1.00 57.66 87 LEU A CA 1
ATOM 717 C C . LEU A 1 87 ? 19.690 19.050 -0.376 1.00 57.66 87 LEU A C 1
ATOM 719 O O . LEU A 1 87 ? 19.891 19.623 0.700 1.00 57.66 87 LEU A O 1
ATOM 723 N N . MET A 1 88 ? 19.306 17.771 -0.465 1.00 52.84 88 MET A N 1
ATOM 724 C CA . MET A 1 88 ? 19.342 16.880 0.684 1.00 52.84 88 MET A CA 1
ATOM 725 C C . MET A 1 88 ? 20.800 16.864 1.114 1.00 52.84 88 MET A C 1
ATOM 727 O O . MET A 1 88 ? 21.640 16.233 0.477 1.00 52.84 88 MET A O 1
ATOM 731 N N . ARG A 1 89 ? 21.123 17.652 2.144 1.00 45.41 89 ARG A N 1
ATOM 732 C CA . ARG A 1 89 ? 22.427 17.611 2.785 1.00 45.41 89 ARG A CA 1
ATOM 733 C C . ARG A 1 89 ? 22.585 16.175 3.238 1.00 45.41 89 ARG A C 1
ATOM 735 O O . ARG A 1 89 ? 21.863 15.739 4.130 1.00 45.41 89 ARG A O 1
ATOM 742 N N . THR A 1 90 ? 23.471 15.445 2.575 1.00 43.12 90 THR A N 1
ATOM 743 C CA . THR A 1 90 ? 23.886 14.115 2.989 1.00 43.12 90 THR A CA 1
ATOM 744 C C . THR A 1 90 ? 24.359 14.261 4.428 1.00 43.12 90 THR A C 1
ATOM 746 O O . THR A 1 90 ? 25.390 14.883 4.687 1.00 43.12 90 THR A O 1
ATOM 749 N N . VAL A 1 91 ? 23.547 13.803 5.379 1.00 46.25 91 VAL A N 1
ATOM 750 C CA . VAL A 1 91 ? 23.976 13.712 6.769 1.00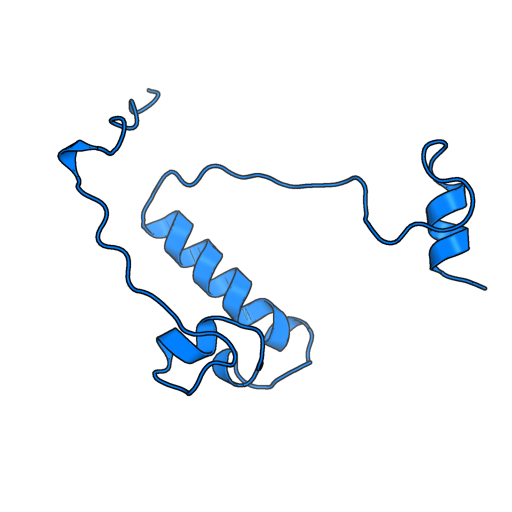 46.25 91 VAL A CA 1
ATOM 751 C C . VAL A 1 91 ? 25.055 12.635 6.762 1.00 46.25 91 VAL A C 1
ATOM 753 O O . VAL A 1 91 ? 24.783 11.501 6.370 1.00 46.25 91 VAL A O 1
ATOM 756 N N . ARG A 1 92 ? 26.294 13.055 7.036 1.00 36.97 92 ARG A N 1
ATOM 757 C CA . ARG A 1 92 ? 27.435 12.160 7.243 1.00 36.97 92 ARG A CA 1
ATOM 758 C C . ARG A 1 92 ? 27.198 11.259 8.444 1.00 36.97 92 ARG A C 1
ATOM 760 O O . ARG A 1 92 ? 26.606 11.761 9.424 1.00 36.97 92 ARG A O 1
#

pLDDT: mean 86.81, std 14.08, range [36.97, 98.5]

InterPro domains:
  IPR036515 Transposase IS200-like superfamily [G3DSA:3.30.70.1290] (2-79)

Foldseek 3Di:
DDPQQVVQVVDPPHDGGDDDDPDDDDDDDDDPVVVVVVLVVVLCVCCVVVNDVGSLVPQADCVVVVVVHDHPDDDDDDDDDPVPPPPPPPPD

Radius of gyration: 18.83 Å; Cα contacts (8 Å, |Δi|>4): 67; chains: 1; bounding box: 46×36×45 Å